Protein AF-V4JIR0-F1 (afdb_monomer_lite)

pLDDT: mean 71.08, std 17.05, range [42.59, 95.06]

Foldseek 3Di:
DVVLVVLLVVCVVCVPVLVVLLVVLVVLVVVVVVCCVVCVVVLVVVCVPPVVPSVVVVVVVVVVSVVSSVVSNLSSCSNPDDDDDDRPDDDPPPPPVDPDDDPVVVVVVVVVVVVVVVD

Secondary structure (DSSP, 8-state):
-HHHHHHHHHHHH-HHHHHHHHHHHHHHHHHHHHHHHHTHHHHHHHHTS-HHHHHHHHHHHHHHHHHHHHHHHHHHHGGG--SSPPTT-----TTTTS-SS-HHHHHHHHHHHHHHTT-

Sequence (119 aa):
MNVCQEIKTFSKNYEVIADLFSLLAVVLLFVSVWATLEFYQPTMHWLSGNYVLRVPLLMVGLGLNAFSILALLAVGSARYTDDDEPCFGTFPGRRTRHGAKGVFVSWVDHMENVGKKHR

Radius of gyration: 20.68 Å; chains: 1; bounding box: 56×38×46 Å

Structure (mmCIF, N/CA/C/O backbone):
data_AF-V4JIR0-F1
#
_entry.id   AF-V4JIR0-F1
#
loop_
_atom_site.group_PDB
_atom_site.id
_atom_site.type_symbol
_atom_site.label_atom_id
_atom_site.label_alt_id
_atom_site.label_comp_id
_atom_site.label_asym_id
_atom_site.label_entity_id
_atom_site.label_seq_id
_atom_site.pdbx_PDB_ins_code
_atom_site.Cartn_x
_atom_site.Cartn_y
_atom_site.Cartn_z
_atom_site.occupancy
_atom_site.B_iso_or_equiv
_atom_site.auth_seq_id
_atom_site.auth_comp_id
_atom_site.auth_asym_id
_atom_site.auth_atom_id
_atom_site.pdbx_PDB_model_num
ATOM 1 N N . MET A 1 1 ? -6.198 -4.609 -24.884 1.00 45.00 1 MET A N 1
ATOM 2 C CA . MET A 1 1 ? -4.898 -4.665 -25.590 1.00 45.00 1 MET A CA 1
ATOM 3 C C . MET A 1 1 ? -4.231 -3.292 -25.708 1.00 45.00 1 MET A C 1
ATOM 5 O O . MET A 1 1 ? -3.068 -3.222 -25.351 1.00 45.00 1 MET A O 1
ATOM 9 N N . ASN A 1 2 ? -4.927 -2.201 -26.069 1.00 54.94 2 ASN A N 1
ATOM 10 C CA . ASN A 1 2 ? -4.283 -0.876 -26.231 1.00 54.94 2 ASN A CA 1
ATOM 11 C C . ASN A 1 2 ? -3.679 -0.271 -24.952 1.00 54.94 2 ASN A C 1
ATOM 13 O O . ASN A 1 2 ? -2.578 0.261 -24.996 1.00 54.94 2 ASN A O 1
ATOM 17 N N . VAL A 1 3 ? -4.343 -0.416 -23.802 1.00 57.91 3 VAL A N 1
ATOM 18 C CA . VAL A 1 3 ? -3.898 0.236 -22.555 1.00 57.91 3 VAL A CA 1
ATOM 19 C C . VAL A 1 3 ? -2.517 -0.251 -22.105 1.00 57.91 3 VAL A C 1
ATOM 21 O O . VAL A 1 3 ? -1.693 0.543 -21.668 1.00 57.91 3 VAL A O 1
ATOM 24 N N . CYS A 1 4 ? -2.221 -1.548 -22.242 1.00 53.84 4 CYS A N 1
ATOM 25 C CA . CYS A 1 4 ? -0.925 -2.056 -21.795 1.00 53.84 4 CYS A CA 1
ATOM 26 C C . CYS A 1 4 ? 0.221 -1.659 -22.736 1.00 53.84 4 CYS A C 1
ATOM 28 O O . CYS A 1 4 ? 1.334 -1.400 -22.285 1.00 53.84 4 CYS A O 1
ATOM 30 N N . GLN A 1 5 ? -0.056 -1.569 -24.038 1.00 58.28 5 GLN A N 1
ATOM 31 C CA . GLN A 1 5 ? 0.934 -1.122 -25.009 1.00 58.28 5 GLN A CA 1
ATOM 32 C C . GLN A 1 5 ? 1.259 0.364 -24.801 1.00 58.28 5 GLN A C 1
ATOM 34 O O . GLN A 1 5 ? 2.431 0.722 -24.786 1.00 58.28 5 GLN A O 1
ATOM 39 N N . GLU A 1 6 ? 0.252 1.195 -24.512 1.00 60.03 6 GLU A N 1
ATOM 40 C CA . GLU A 1 6 ? 0.441 2.609 -24.158 1.00 60.03 6 GLU A CA 1
ATOM 41 C C . GLU A 1 6 ? 1.236 2.790 -22.856 1.00 60.03 6 GLU A C 1
ATOM 43 O O . GLU A 1 6 ? 2.170 3.591 -22.816 1.00 60.03 6 GLU A O 1
ATOM 48 N N . ILE A 1 7 ? 0.946 1.997 -21.816 1.00 60.44 7 ILE A N 1
ATOM 49 C CA . ILE A 1 7 ? 1.710 2.015 -20.556 1.00 60.44 7 ILE A CA 1
ATOM 50 C C . ILE A 1 7 ? 3.165 1.582 -20.789 1.00 60.44 7 ILE A C 1
ATOM 52 O O . ILE A 1 7 ? 4.077 2.195 -20.236 1.00 60.44 7 ILE A O 1
ATOM 56 N N . LYS A 1 8 ? 3.405 0.578 -21.645 1.00 55.28 8 LYS A N 1
ATOM 57 C CA . LYS A 1 8 ? 4.753 0.095 -21.993 1.00 55.28 8 LYS A CA 1
ATOM 58 C C . LYS A 1 8 ? 5.548 1.132 -22.793 1.00 55.28 8 LYS A C 1
ATOM 60 O O . LYS A 1 8 ? 6.735 1.329 -22.539 1.00 55.28 8 LYS A O 1
ATOM 65 N N . THR A 1 9 ? 4.918 1.820 -23.747 1.00 57.28 9 THR A N 1
ATOM 66 C CA . THR A 1 9 ? 5.570 2.894 -24.512 1.00 57.28 9 THR A CA 1
ATOM 67 C C . THR A 1 9 ? 5.874 4.100 -23.622 1.00 57.28 9 THR A C 1
ATOM 69 O O . THR A 1 9 ? 6.950 4.683 -23.738 1.00 57.28 9 THR A O 1
ATOM 72 N N . PHE A 1 10 ? 4.985 4.425 -22.678 1.00 58.84 10 PHE A N 1
ATOM 73 C CA . PHE A 1 10 ? 5.207 5.492 -21.702 1.00 58.84 10 PHE A CA 1
ATOM 74 C C . PHE A 1 10 ? 6.326 5.145 -20.705 1.00 58.84 10 PHE A C 1
ATOM 76 O O . PHE A 1 10 ? 7.209 5.966 -20.466 1.00 58.84 10 PHE A O 1
ATOM 83 N N . SER A 1 11 ? 6.360 3.915 -20.176 1.00 55.03 11 SER A N 1
ATOM 84 C CA . SER A 1 11 ? 7.393 3.491 -19.219 1.00 55.03 11 SER A CA 1
ATOM 85 C C . SER A 1 11 ? 8.784 3.399 -19.848 1.00 55.03 11 SER A C 1
ATOM 87 O O . SER A 1 11 ? 9.776 3.662 -19.177 1.00 55.03 11 SER A O 1
ATOM 89 N N . LYS A 1 12 ? 8.868 3.040 -21.137 1.00 55.28 12 LYS A N 1
ATOM 90 C CA . LYS A 1 12 ? 10.138 2.935 -21.871 1.00 55.28 12 LYS A CA 1
ATOM 91 C C . LYS A 1 12 ? 10.737 4.304 -22.217 1.00 55.28 12 LYS A C 1
ATOM 93 O O . LYS A 1 12 ? 11.952 4.420 -22.300 1.00 55.28 12 LYS A O 1
ATOM 98 N N . ASN A 1 13 ? 9.902 5.331 -22.393 1.00 59.16 13 ASN A N 1
ATOM 99 C CA . ASN A 1 13 ? 10.359 6.697 -22.678 1.00 59.16 13 ASN A CA 1
ATOM 100 C C . ASN A 1 13 ? 10.756 7.479 -21.410 1.00 59.16 13 ASN A C 1
ATOM 102 O O . ASN A 1 13 ? 11.467 8.476 -21.505 1.00 59.16 13 ASN A O 1
ATOM 106 N N . TYR A 1 14 ? 10.308 7.033 -20.230 1.00 63.09 14 TYR A N 1
ATOM 107 C CA . TYR A 1 14 ? 10.553 7.699 -18.951 1.00 63.09 14 TYR A CA 1
ATOM 108 C C . TYR A 1 14 ? 11.027 6.709 -17.878 1.00 63.09 14 TYR A C 1
ATOM 110 O O . TYR A 1 14 ? 10.314 6.421 -16.914 1.00 63.09 14 TYR A O 1
ATOM 118 N N . GLU A 1 15 ? 12.261 6.219 -18.015 1.00 60.91 15 GLU A N 1
ATOM 119 C CA . GLU A 1 15 ? 12.890 5.293 -17.054 1.00 60.91 15 GLU A CA 1
ATOM 120 C C . GLU A 1 15 ? 12.852 5.813 -15.606 1.00 60.91 15 GLU A C 1
ATOM 122 O O . GLU A 1 15 ? 12.587 5.056 -14.673 1.00 60.91 15 GLU A O 1
ATOM 127 N N . VAL A 1 16 ? 13.024 7.127 -15.424 1.00 62.38 16 VAL A N 1
ATOM 128 C CA . VAL A 1 16 ? 12.995 7.796 -14.111 1.00 62.38 16 VAL A CA 1
ATOM 129 C C . VAL A 1 16 ? 11.619 7.696 -13.444 1.00 62.38 16 VAL A C 1
ATOM 131 O O . VAL A 1 16 ? 11.527 7.555 -12.227 1.00 62.38 16 VAL A O 1
ATOM 134 N N . ILE A 1 17 ? 10.536 7.742 -14.223 1.00 65.38 17 ILE A N 1
ATOM 135 C CA . ILE A 1 17 ? 9.166 7.715 -13.692 1.00 65.38 17 ILE A CA 1
ATOM 136 C C . ILE A 1 17 ? 8.810 6.304 -13.210 1.00 65.38 17 ILE A C 1
ATOM 138 O O . ILE A 1 17 ? 8.202 6.152 -12.151 1.00 65.38 17 ILE A O 1
ATOM 142 N N . ALA A 1 18 ? 9.221 5.267 -13.945 1.00 62.84 18 ALA A N 1
ATOM 143 C CA . ALA A 1 18 ? 8.985 3.878 -13.552 1.00 62.84 18 ALA A CA 1
ATOM 144 C C . ALA A 1 18 ? 9.731 3.503 -12.258 1.00 62.84 18 ALA A C 1
ATOM 146 O O . ALA A 1 18 ? 9.175 2.814 -11.399 1.00 62.84 18 ALA A O 1
ATOM 147 N N . ASP A 1 19 ? 10.963 3.993 -12.088 1.00 67.25 19 ASP A N 1
ATOM 148 C CA . ASP A 1 19 ? 11.739 3.776 -10.863 1.00 67.25 19 ASP A CA 1
ATOM 149 C C . ASP A 1 19 ? 11.152 4.557 -9.674 1.00 67.25 19 ASP A C 1
ATOM 151 O O . ASP A 1 19 ? 11.027 4.020 -8.572 1.00 67.25 19 ASP A O 1
ATOM 155 N N . LEU A 1 20 ? 10.660 5.781 -9.915 1.00 74.19 20 LEU A N 1
ATOM 156 C CA . LEU A 1 20 ? 9.945 6.576 -8.913 1.00 74.19 20 LEU A CA 1
ATOM 157 C C . LEU A 1 20 ? 8.675 5.866 -8.431 1.00 74.19 20 LEU A C 1
ATOM 159 O O . LEU A 1 20 ? 8.428 5.835 -7.230 1.00 74.19 20 LEU A O 1
ATOM 163 N N . PHE A 1 21 ? 7.902 5.236 -9.320 1.00 75.06 21 PHE A N 1
ATOM 164 C CA . PHE A 1 21 ? 6.719 4.461 -8.928 1.00 75.06 21 PHE A CA 1
ATOM 165 C C . PHE A 1 21 ? 7.059 3.236 -8.073 1.00 75.06 21 PHE A C 1
ATOM 167 O O . PHE A 1 21 ? 6.365 2.961 -7.093 1.00 75.06 21 PHE A O 1
ATOM 174 N N . SER A 1 22 ? 8.149 2.534 -8.391 1.00 74.88 22 SER A N 1
ATOM 175 C CA . SER A 1 22 ? 8.635 1.425 -7.563 1.00 74.88 22 SER A CA 1
ATOM 176 C C . SER A 1 22 ? 9.095 1.911 -6.183 1.00 74.88 22 SER A C 1
ATOM 178 O O . SER A 1 22 ? 8.783 1.284 -5.171 1.00 74.88 22 SER A O 1
ATOM 180 N N . LEU A 1 23 ? 9.805 3.040 -6.118 1.00 81.25 23 LEU A N 1
ATOM 181 C CA . LEU A 1 23 ? 10.250 3.646 -4.861 1.00 81.25 23 LEU A CA 1
ATOM 182 C C . LEU A 1 23 ? 9.048 4.130 -4.035 1.00 81.25 23 LEU A C 1
ATOM 184 O O . LEU A 1 23 ? 8.977 3.874 -2.834 1.00 81.25 23 LEU A O 1
ATOM 188 N N . LEU A 1 24 ? 8.054 4.738 -4.686 1.00 82.62 24 LEU A N 1
ATOM 189 C CA . LEU A 1 24 ? 6.810 5.182 -4.063 1.00 82.62 24 LEU A CA 1
ATOM 190 C C . LEU A 1 24 ? 6.029 4.000 -3.481 1.00 82.62 24 LEU A C 1
ATOM 192 O O . LEU A 1 24 ? 5.535 4.115 -2.366 1.00 82.62 24 LEU A O 1
ATOM 196 N N . ALA A 1 25 ? 5.984 2.847 -4.158 1.00 84.75 25 ALA A N 1
ATOM 197 C CA . ALA A 1 25 ? 5.376 1.631 -3.613 1.00 84.75 25 ALA A CA 1
ATOM 198 C C . ALA A 1 25 ? 6.043 1.186 -2.300 1.00 84.75 25 ALA A C 1
ATOM 200 O O . ALA A 1 25 ? 5.357 0.856 -1.332 1.00 84.75 25 ALA A O 1
ATOM 201 N N . VAL A 1 26 ? 7.379 1.208 -2.251 1.00 86.25 26 VAL A N 1
ATOM 202 C CA . VAL A 1 26 ? 8.151 0.848 -1.051 1.00 86.25 26 VAL A CA 1
ATOM 203 C C . VAL A 1 26 ? 7.908 1.853 0.071 1.00 86.25 26 VAL A C 1
ATOM 205 O O . VAL A 1 26 ? 7.629 1.451 1.199 1.00 86.25 26 VAL A O 1
ATOM 208 N N . VAL A 1 27 ? 7.954 3.151 -0.230 1.00 90.25 27 VAL A N 1
ATOM 209 C CA . VAL A 1 27 ? 7.658 4.207 0.748 1.00 90.25 27 VAL A CA 1
ATOM 210 C C . VAL A 1 27 ? 6.238 4.057 1.283 1.00 90.25 27 VAL A C 1
ATOM 212 O O . VAL A 1 27 ? 6.047 4.101 2.493 1.00 90.25 27 VAL A O 1
ATOM 215 N N . LEU A 1 28 ? 5.252 3.814 0.419 1.00 89.25 28 LEU A N 1
ATOM 216 C CA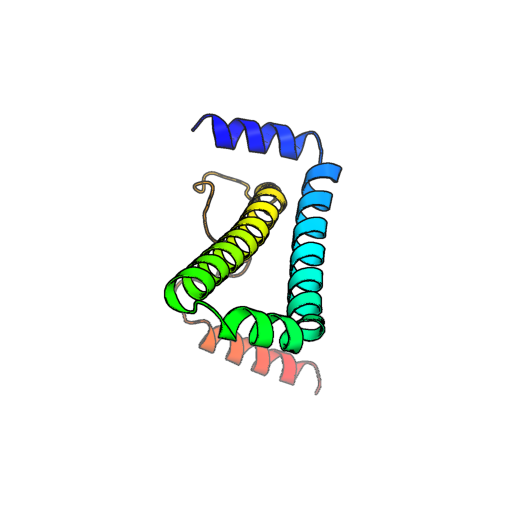 . LEU A 1 28 ? 3.854 3.643 0.812 1.00 89.25 28 LEU A CA 1
ATOM 217 C C . LEU A 1 28 ? 3.662 2.412 1.707 1.00 89.25 28 LEU A C 1
ATOM 219 O O . LEU A 1 28 ? 2.948 2.486 2.706 1.00 89.25 28 LEU A O 1
ATOM 223 N N . LEU A 1 29 ? 4.363 1.310 1.419 1.00 87.56 29 LEU A N 1
ATOM 224 C CA . LEU A 1 29 ? 4.395 0.135 2.288 1.00 87.56 29 LEU A CA 1
ATOM 225 C C . LEU A 1 29 ? 4.961 0.499 3.666 1.00 87.56 29 LEU A C 1
ATOM 227 O O . LEU A 1 29 ? 4.290 0.271 4.673 1.00 87.56 29 LEU A O 1
ATOM 231 N N . PHE A 1 30 ? 6.144 1.111 3.727 1.00 90.50 30 PHE A N 1
ATOM 232 C CA . PHE A 1 30 ? 6.778 1.485 4.995 1.00 90.50 30 PHE A CA 1
ATOM 233 C C . PHE A 1 30 ? 5.943 2.479 5.803 1.00 90.50 30 PHE A C 1
ATOM 235 O O . PHE A 1 30 ? 5.767 2.289 7.004 1.00 90.50 30 PHE A O 1
ATOM 242 N N . VAL A 1 31 ? 5.381 3.496 5.148 1.00 92.19 31 VAL A N 1
ATOM 243 C CA . VAL A 1 31 ? 4.481 4.469 5.775 1.00 92.19 31 VAL A CA 1
ATOM 244 C C . VAL A 1 31 ? 3.233 3.775 6.305 1.00 92.19 31 VAL A C 1
ATOM 246 O O . VAL A 1 31 ? 2.818 4.069 7.420 1.00 92.19 31 VAL A O 1
ATOM 249 N N . SER A 1 32 ? 2.654 2.826 5.562 1.00 89.56 32 SER A N 1
ATOM 250 C CA . SER A 1 32 ? 1.470 2.100 6.026 1.00 89.56 32 SER A CA 1
ATOM 251 C C . SER A 1 32 ? 1.760 1.246 7.263 1.00 89.56 32 SER A C 1
ATOM 253 O O . SER A 1 32 ? 1.000 1.303 8.226 1.00 89.56 32 SER A O 1
ATOM 255 N N . VAL A 1 33 ? 2.894 0.535 7.300 1.00 90.62 33 VAL A N 1
ATOM 256 C CA . VAL A 1 33 ? 3.319 -0.236 8.479 1.00 90.62 33 VAL A CA 1
ATOM 257 C C . VAL A 1 33 ? 3.568 0.696 9.661 1.00 90.62 33 VAL A C 1
ATOM 259 O O . VAL A 1 33 ? 3.025 0.481 10.743 1.00 90.62 33 VAL A O 1
ATOM 262 N N . TRP A 1 34 ? 4.330 1.768 9.451 1.00 94.31 34 TRP A N 1
ATOM 263 C CA . TRP A 1 34 ? 4.614 2.748 10.493 1.00 94.31 34 TRP A CA 1
ATOM 264 C C . TRP A 1 34 ? 3.330 3.374 11.054 1.00 94.31 34 TRP A C 1
ATOM 266 O O . TRP A 1 34 ? 3.127 3.372 12.266 1.00 94.31 34 TRP A O 1
ATOM 276 N N . ALA A 1 35 ? 2.412 3.808 10.188 1.00 90.06 35 ALA A N 1
ATOM 277 C CA . ALA A 1 35 ? 1.137 4.386 10.595 1.00 90.06 35 ALA A CA 1
ATOM 278 C C . ALA A 1 35 ? 0.267 3.385 11.372 1.00 90.06 35 ALA A C 1
ATOM 280 O O . ALA A 1 35 ? -0.370 3.766 12.350 1.00 90.06 35 ALA A O 1
ATOM 281 N N . THR A 1 36 ? 0.249 2.102 10.992 1.00 88.50 36 THR A N 1
ATOM 282 C CA . THR A 1 36 ? -0.506 1.093 11.757 1.00 88.50 36 THR A CA 1
ATOM 283 C C . THR A 1 36 ? 0.036 0.893 13.169 1.00 88.50 36 THR A C 1
ATOM 285 O O . THR A 1 36 ? -0.753 0.661 14.083 1.00 88.50 36 THR A O 1
ATOM 288 N N . LEU A 1 37 ? 1.353 1.012 13.361 1.00 91.25 37 LEU A N 1
ATOM 289 C CA . LEU A 1 37 ? 1.983 0.899 14.675 1.00 91.25 37 LEU A CA 1
ATOM 290 C C . LEU A 1 37 ? 1.731 2.151 15.520 1.00 91.25 37 LEU A C 1
ATOM 292 O O . LEU A 1 37 ? 1.289 2.038 16.661 1.00 91.25 37 LEU A O 1
ATOM 296 N N . GLU A 1 38 ? 1.953 3.330 14.940 1.00 95.06 38 GLU A N 1
ATOM 297 C CA . GLU A 1 38 ? 1.803 4.620 15.620 1.00 95.06 38 GLU A CA 1
ATOM 298 C C . GLU A 1 38 ? 0.343 4.883 16.024 1.00 95.06 38 GLU A C 1
ATOM 300 O O . GLU A 1 38 ? 0.046 5.279 17.151 1.00 95.06 38 GLU A O 1
ATOM 305 N N . PHE A 1 39 ? -0.606 4.603 15.126 1.00 91.88 39 PHE A N 1
ATOM 306 C CA . PHE A 1 39 ? -2.019 4.932 15.318 1.00 91.88 39 PHE A CA 1
ATOM 307 C C . PHE A 1 39 ? -2.876 3.749 15.785 1.00 91.88 39 PHE A C 1
ATOM 309 O O . PHE A 1 39 ? -4.106 3.828 15.731 1.00 91.88 39 PHE A O 1
ATOM 316 N N . TYR A 1 40 ? -2.286 2.662 16.291 1.00 89.06 40 TYR A N 1
ATOM 317 C CA . TYR A 1 40 ? -3.052 1.494 16.744 1.00 89.06 40 TYR A CA 1
ATOM 318 C C . TYR A 1 40 ? -4.095 1.845 17.824 1.00 89.06 40 TYR A C 1
ATOM 320 O O . TYR A 1 40 ? -5.274 1.509 17.697 1.00 89.06 40 TYR A O 1
ATOM 328 N N . GLN A 1 41 ? -3.681 2.575 18.865 1.00 90.19 41 GLN A N 1
ATOM 329 C CA . GLN A 1 41 ? -4.547 2.980 19.981 1.00 90.19 41 GLN A CA 1
ATOM 330 C C . GLN A 1 41 ? -5.740 3.853 19.542 1.00 90.19 41 GLN A C 1
ATOM 332 O O . GLN A 1 41 ? -6.884 3.473 19.816 1.00 90.19 41 GLN A O 1
ATOM 337 N N . PRO A 1 42 ? -5.540 4.979 18.825 1.00 90.69 42 PRO A N 1
ATOM 338 C CA . PRO A 1 42 ? -6.658 5.796 18.360 1.00 90.69 42 PRO A CA 1
ATOM 339 C C . PRO A 1 42 ? -7.533 5.061 17.340 1.00 90.69 42 PRO A C 1
ATOM 341 O O . PRO A 1 42 ? -8.744 5.273 17.329 1.00 90.69 42 PRO A O 1
ATOM 344 N N . THR A 1 43 ? -6.967 4.158 16.532 1.00 86.88 43 THR A N 1
ATOM 345 C CA . THR A 1 43 ? -7.751 3.346 15.589 1.00 86.88 43 THR A CA 1
ATOM 346 C C . THR A 1 43 ? -8.675 2.385 16.329 1.00 86.88 43 THR A C 1
ATOM 348 O O . THR A 1 43 ? -9.849 2.293 15.982 1.00 86.88 43 THR A O 1
ATOM 351 N N . MET A 1 44 ? -8.197 1.718 17.383 1.00 87.69 44 MET A N 1
ATOM 352 C CA . MET A 1 44 ? -9.033 0.835 18.204 1.00 87.69 44 MET A CA 1
ATOM 353 C C . MET A 1 44 ? -10.117 1.602 18.964 1.00 87.69 44 MET A C 1
ATOM 355 O O . MET A 1 44 ? -11.266 1.161 19.015 1.00 87.69 44 MET A O 1
ATOM 359 N N . HIS A 1 45 ? -9.788 2.786 19.483 1.00 90.56 45 HIS A N 1
ATOM 360 C CA . HIS A 1 45 ? -10.780 3.676 20.080 1.00 90.56 45 HIS A CA 1
ATOM 361 C C . HIS A 1 45 ? -11.812 4.166 19.048 1.00 90.56 45 HIS A C 1
ATOM 363 O O . HIS A 1 45 ? -12.997 4.269 19.343 1.00 90.56 45 HIS A O 1
ATOM 369 N N . TRP A 1 46 ? -11.404 4.445 17.810 1.00 89.00 46 TRP A N 1
ATOM 370 C CA . TRP A 1 46 ? -12.342 4.770 16.739 1.00 89.00 46 TRP A CA 1
ATOM 371 C C . TRP A 1 46 ? -13.178 3.552 16.326 1.00 89.00 46 TRP A C 1
ATOM 373 O O . TRP A 1 46 ? -14.364 3.694 16.035 1.00 89.00 46 TRP A O 1
ATOM 383 N N . LEU A 1 47 ? -12.628 2.341 16.343 1.00 87.81 47 LEU A N 1
ATOM 384 C CA . LEU A 1 47 ? -13.372 1.133 15.991 1.00 87.81 47 LEU A CA 1
ATOM 385 C C . LEU A 1 47 ? -14.495 0.832 16.996 1.00 87.81 47 LEU A C 1
ATOM 387 O O . LEU A 1 47 ? -15.527 0.304 16.590 1.00 87.81 47 LEU A O 1
ATOM 391 N N . SER A 1 48 ? -14.327 1.231 18.264 1.00 88.31 48 SER A N 1
ATOM 392 C CA . SER A 1 48 ? -15.262 0.940 19.363 1.00 88.31 48 SER A CA 1
ATOM 393 C C . SER A 1 48 ? -16.652 1.565 19.251 1.00 88.31 48 SER A C 1
ATOM 395 O O . SER A 1 48 ? -17.557 1.183 19.989 1.00 88.31 48 SER A O 1
ATOM 397 N N . GLY A 1 49 ? -16.840 2.506 18.324 1.00 88.69 49 GLY A N 1
ATOM 398 C CA . GLY A 1 49 ? -18.154 3.061 18.017 1.00 88.69 49 GLY A CA 1
ATOM 399 C C . GLY A 1 49 ? -19.015 2.098 17.192 1.00 88.69 49 GLY A C 1
ATOM 400 O O . GLY A 1 49 ? -19.319 0.975 17.581 1.00 88.69 49 GLY A O 1
ATOM 401 N N . ASN A 1 50 ? -19.438 2.544 16.009 1.00 89.81 50 ASN A N 1
ATOM 402 C CA . ASN A 1 50 ? -20.297 1.746 15.132 1.00 89.81 50 ASN A CA 1
ATOM 403 C C . ASN A 1 50 ? -19.494 0.681 14.371 1.00 89.81 50 ASN A C 1
ATOM 405 O O . ASN A 1 50 ? -19.149 0.883 13.205 1.00 89.81 50 ASN A O 1
ATOM 409 N N . TYR A 1 51 ? -19.237 -0.461 15.011 1.00 89.12 51 TYR A N 1
ATOM 410 C CA . TYR A 1 51 ? -18.490 -1.581 14.425 1.00 89.12 51 TYR A CA 1
ATOM 411 C C . TYR A 1 51 ? -19.027 -2.024 13.057 1.00 89.12 51 TYR A C 1
ATOM 413 O O . TYR A 1 51 ? -18.244 -2.238 12.135 1.00 89.12 51 TYR A O 1
ATOM 421 N N . VAL A 1 52 ? -20.355 -2.087 12.896 1.00 91.00 52 VAL A N 1
ATOM 422 C CA . VAL A 1 52 ? -21.013 -2.548 11.657 1.00 91.00 52 VAL A CA 1
ATOM 423 C C . VAL A 1 52 ? -20.623 -1.704 10.442 1.00 91.00 52 VAL A C 1
ATOM 425 O O . VAL A 1 52 ? -20.490 -2.241 9.351 1.00 91.00 52 VAL A O 1
ATOM 428 N N . LEU A 1 53 ? -20.406 -0.397 10.619 1.00 92.31 53 LEU A N 1
ATOM 429 C CA . LEU A 1 53 ? -20.025 0.503 9.526 1.00 92.31 53 LEU A CA 1
ATOM 430 C C . LEU A 1 53 ? -18.505 0.697 9.440 1.00 92.31 53 LEU A C 1
ATOM 432 O O . LEU A 1 53 ? -17.940 0.773 8.350 1.00 92.31 53 LEU A O 1
ATOM 436 N N . ARG A 1 54 ? -17.831 0.780 10.592 1.00 90.56 54 ARG A N 1
ATOM 437 C CA . ARG A 1 54 ? -16.407 1.135 10.675 1.00 90.56 54 ARG A CA 1
ATOM 438 C C . ARG A 1 54 ? -15.484 -0.017 10.281 1.00 90.56 54 ARG A C 1
ATOM 440 O O . ARG A 1 54 ? -14.450 0.238 9.671 1.00 90.56 54 ARG A O 1
ATOM 447 N N . VAL A 1 55 ? -15.866 -1.267 10.554 1.00 89.31 55 VAL A N 1
ATOM 448 C CA . VAL A 1 55 ? -15.075 -2.446 10.158 1.00 89.31 55 VAL A CA 1
ATOM 449 C C . VAL A 1 55 ? -15.042 -2.625 8.633 1.00 89.31 55 VAL A C 1
ATOM 451 O O . VAL A 1 55 ? -13.939 -2.719 8.093 1.00 89.31 55 VAL A O 1
ATOM 454 N N . PRO A 1 56 ? -16.174 -2.599 7.896 1.00 92.56 56 PRO A N 1
ATOM 455 C CA . PRO A 1 56 ? -16.137 -2.641 6.434 1.00 92.56 56 PRO A CA 1
ATOM 456 C C . PRO A 1 56 ? -15.346 -1.483 5.830 1.00 92.56 56 PRO A C 1
ATOM 458 O O . PRO A 1 56 ? -14.575 -1.693 4.899 1.00 92.56 56 PRO A O 1
ATOM 461 N N . LEU A 1 57 ? -15.489 -0.274 6.382 1.00 91.88 57 LEU A N 1
ATOM 462 C CA . LEU A 1 57 ? -14.746 0.896 5.914 1.00 91.88 57 LEU A CA 1
ATOM 463 C C . LEU A 1 57 ? -13.230 0.701 6.067 1.00 91.88 57 LEU A C 1
ATOM 465 O O . LEU A 1 57 ? -12.472 1.008 5.148 1.00 91.88 57 LEU A O 1
ATOM 469 N N . LEU A 1 58 ? -12.793 0.135 7.195 1.00 89.69 58 LEU A N 1
ATOM 470 C CA . LEU A 1 58 ? -11.392 -0.202 7.434 1.00 89.69 58 LEU A CA 1
ATOM 471 C C . LEU A 1 58 ? -10.897 -1.297 6.476 1.00 89.69 58 LEU A C 1
ATOM 473 O O . LEU A 1 58 ? -9.806 -1.172 5.924 1.00 89.69 58 LEU A O 1
ATOM 477 N N . MET A 1 59 ? -11.709 -2.324 6.211 1.00 91.94 59 MET A N 1
ATOM 478 C CA . MET A 1 59 ? -11.374 -3.382 5.248 1.00 91.94 59 MET A CA 1
ATOM 479 C C . MET A 1 59 ? -11.227 -2.845 3.821 1.00 91.94 59 MET A C 1
ATOM 481 O O . MET A 1 59 ? -10.282 -3.211 3.125 1.00 91.94 59 MET A O 1
ATOM 485 N N . VAL A 1 60 ? -12.118 -1.946 3.393 1.00 94.06 60 VAL A N 1
ATOM 486 C CA . VAL A 1 60 ? -12.014 -1.277 2.087 1.00 94.06 60 VAL A CA 1
ATOM 487 C C . VAL A 1 60 ? -10.753 -0.415 2.025 1.00 94.06 60 VAL A C 1
ATOM 489 O O . VAL A 1 60 ? -10.023 -0.485 1.039 1.00 94.06 60 VAL A O 1
ATOM 492 N N . GLY A 1 61 ? -10.449 0.345 3.083 1.00 90.56 61 GLY A N 1
ATOM 493 C CA . GLY A 1 61 ? -9.226 1.148 3.166 1.00 90.56 61 GLY A CA 1
ATOM 494 C C . GLY A 1 61 ? -7.951 0.306 3.062 1.00 90.56 61 GLY A C 1
ATOM 495 O O . GLY A 1 61 ? -7.060 0.628 2.276 1.00 90.56 61 GLY A O 1
ATOM 496 N N . LEU A 1 62 ? -7.884 -0.815 3.787 1.00 89.88 62 LEU A N 1
ATOM 497 C CA . LEU A 1 62 ? -6.770 -1.766 3.699 1.00 89.88 62 LEU A CA 1
ATOM 498 C C . LEU A 1 62 ? -6.654 -2.388 2.304 1.00 89.88 62 LEU A C 1
ATOM 500 O O . LEU A 1 62 ? -5.551 -2.487 1.768 1.00 89.88 62 LEU A O 1
ATOM 504 N N . GLY A 1 63 ? -7.784 -2.765 1.702 1.00 92.56 63 GLY A N 1
ATOM 505 C CA . GLY A 1 63 ? -7.831 -3.305 0.346 1.00 92.56 63 GLY A CA 1
ATOM 506 C C . GLY A 1 63 ? -7.311 -2.312 -0.691 1.00 92.56 63 GLY A C 1
ATOM 507 O O . GLY A 1 63 ? -6.474 -2.673 -1.513 1.00 92.56 63 GLY A O 1
ATOM 508 N N . LEU A 1 64 ? -7.738 -1.049 -0.617 1.00 92.31 64 LEU A N 1
ATOM 509 C CA . LEU A 1 64 ? -7.258 0.017 -1.500 1.00 92.31 64 LEU A CA 1
ATOM 510 C C . LEU A 1 64 ? -5.767 0.305 -1.304 1.00 92.31 64 LEU A C 1
ATOM 512 O O . LEU A 1 64 ? -5.058 0.525 -2.286 1.00 92.31 64 LEU A O 1
ATOM 516 N N . ASN A 1 65 ? -5.276 0.267 -0.064 1.00 90.88 65 ASN A N 1
ATOM 517 C CA . ASN A 1 65 ? -3.854 0.434 0.224 1.00 90.88 65 ASN A CA 1
ATOM 518 C C . ASN A 1 65 ? -3.028 -0.698 -0.408 1.00 90.88 65 ASN A C 1
ATOM 520 O O . ASN A 1 65 ? -2.097 -0.440 -1.168 1.00 90.88 65 ASN A O 1
ATOM 524 N N . ALA A 1 66 ? -3.421 -1.954 -0.176 1.00 86.88 66 ALA A N 1
ATOM 525 C CA . ALA A 1 66 ? -2.767 -3.116 -0.774 1.00 86.88 66 ALA A CA 1
ATOM 526 C C . ALA A 1 66 ? -2.831 -3.084 -2.310 1.00 86.88 66 ALA A C 1
ATOM 528 O O . ALA A 1 66 ? -1.820 -3.309 -2.976 1.00 86.88 66 ALA A O 1
ATOM 529 N N . PHE A 1 67 ? -3.992 -2.743 -2.876 1.00 89.44 67 PHE A N 1
ATOM 530 C CA . PHE A 1 67 ? -4.169 -2.579 -4.317 1.00 89.44 67 PHE A CA 1
ATOM 531 C C . PHE A 1 67 ? -3.240 -1.501 -4.884 1.00 89.44 67 PHE A C 1
ATOM 533 O O . PHE A 1 67 ? -2.607 -1.729 -5.909 1.00 89.44 67 PHE A O 1
ATOM 540 N N . SER A 1 68 ? -3.100 -0.362 -4.202 1.00 84.75 68 SER A N 1
ATOM 541 C CA . SER A 1 68 ? -2.214 0.726 -4.628 1.00 84.75 68 SER A CA 1
ATOM 542 C C . SER A 1 68 ? -0.751 0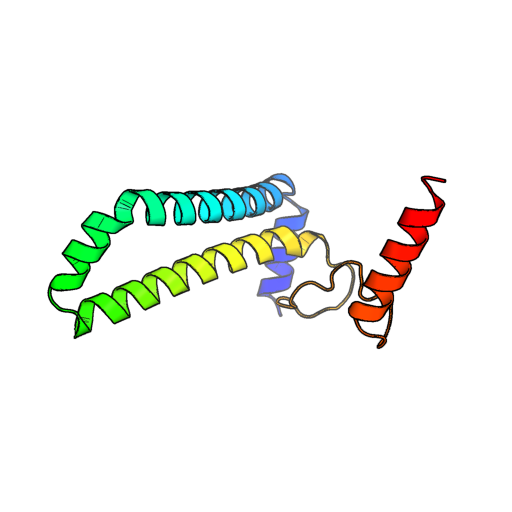.289 -4.628 1.00 84.75 68 SER A C 1
ATOM 544 O O . SER A 1 68 ? -0.057 0.512 -5.615 1.00 84.75 68 SER A O 1
ATOM 546 N N . ILE A 1 69 ? -0.292 -0.400 -3.575 1.00 85.94 69 ILE A N 1
ATOM 547 C CA . ILE A 1 69 ? 1.069 -0.957 -3.519 1.00 85.94 69 ILE A CA 1
ATOM 548 C C . ILE A 1 69 ? 1.300 -1.895 -4.707 1.00 85.94 69 ILE A C 1
ATOM 550 O O . ILE A 1 69 ? 2.287 -1.743 -5.422 1.00 85.94 69 ILE A O 1
ATOM 554 N N . LEU A 1 70 ? 0.380 -2.834 -4.949 1.00 81.00 70 LEU A N 1
ATOM 555 C CA . LEU A 1 70 ? 0.496 -3.796 -6.046 1.00 81.00 70 LEU A CA 1
ATOM 556 C C . LEU A 1 70 ? 0.450 -3.128 -7.422 1.00 81.00 70 LEU A C 1
ATOM 558 O O . LEU A 1 70 ? 1.230 -3.501 -8.293 1.00 81.00 70 LEU A O 1
ATOM 562 N N . ALA A 1 71 ? -0.415 -2.133 -7.622 1.00 79.06 71 ALA A N 1
ATOM 563 C CA . ALA A 1 71 ? -0.511 -1.391 -8.874 1.00 79.06 71 ALA A CA 1
ATOM 564 C C . ALA A 1 71 ? 0.780 -0.614 -9.165 1.00 79.06 71 ALA A C 1
ATOM 566 O O . ALA A 1 71 ? 1.307 -0.691 -10.273 1.00 79.06 71 ALA A O 1
ATOM 567 N N . LEU A 1 72 ? 1.333 0.076 -8.163 1.00 80.75 72 LEU A N 1
ATOM 568 C CA . LEU A 1 72 ? 2.598 0.805 -8.282 1.00 80.75 72 LEU A CA 1
ATOM 569 C C . LEU A 1 72 ? 3.769 -0.145 -8.574 1.00 80.75 72 LEU A C 1
ATOM 571 O O . LEU A 1 72 ? 4.603 0.139 -9.435 1.00 80.75 72 LEU A O 1
ATOM 575 N N . LEU A 1 73 ? 3.799 -1.307 -7.913 1.00 79.56 73 LEU A N 1
ATOM 576 C CA . LEU A 1 73 ? 4.807 -2.340 -8.147 1.00 79.56 73 LEU A CA 1
ATOM 577 C C . LEU A 1 73 ? 4.672 -2.963 -9.547 1.00 79.56 73 LEU A C 1
ATOM 579 O O . LEU A 1 73 ? 5.675 -3.205 -10.217 1.00 79.56 73 LEU A O 1
ATOM 583 N N . ALA A 1 74 ? 3.444 -3.207 -10.012 1.00 73.50 74 ALA A N 1
ATOM 584 C CA . ALA A 1 74 ? 3.159 -3.724 -11.350 1.00 73.50 74 ALA A CA 1
ATOM 585 C C . ALA A 1 74 ? 3.606 -2.736 -12.439 1.00 73.50 74 ALA A C 1
ATOM 587 O O . ALA A 1 74 ? 4.283 -3.128 -13.387 1.00 73.50 74 ALA A O 1
ATOM 588 N N . VAL A 1 75 ? 3.315 -1.443 -12.271 1.00 75.00 75 VAL A N 1
ATOM 589 C CA . VAL A 1 75 ? 3.778 -0.386 -13.185 1.00 75.00 75 VAL A CA 1
ATOM 590 C C . VAL A 1 75 ? 5.308 -0.283 -13.187 1.00 75.00 75 VAL A C 1
ATOM 592 O O . VAL A 1 75 ? 5.913 -0.226 -14.255 1.00 75.00 75 VAL A O 1
ATOM 595 N N . GLY A 1 76 ? 5.954 -0.329 -12.016 1.00 68.38 76 GLY A N 1
ATOM 596 C CA . GLY A 1 76 ? 7.419 -0.286 -11.907 1.00 68.38 76 GLY A CA 1
ATOM 597 C C . GLY A 1 76 ? 8.132 -1.535 -12.453 1.00 68.38 76 GLY A C 1
ATOM 598 O O . GLY A 1 76 ? 9.279 -1.454 -12.899 1.00 68.38 76 GLY A O 1
ATOM 599 N N . SER A 1 77 ? 7.465 -2.696 -12.443 1.00 64.56 77 SER A N 1
ATOM 600 C CA . SER A 1 77 ? 8.011 -3.983 -12.912 1.00 64.56 77 SER A CA 1
ATOM 601 C C . SER A 1 77 ? 7.722 -4.295 -14.381 1.00 64.56 77 SER A C 1
ATOM 603 O O . SER A 1 77 ? 8.470 -5.074 -14.975 1.00 64.56 77 SER A O 1
ATOM 605 N N . ALA A 1 78 ? 6.739 -3.632 -15.001 1.00 64.06 78 ALA A N 1
ATOM 606 C CA . ALA A 1 78 ? 6.412 -3.766 -16.425 1.00 64.06 78 ALA A CA 1
ATOM 607 C C . ALA A 1 78 ? 7.610 -3.504 -17.367 1.00 64.06 78 ALA A C 1
ATOM 609 O O . ALA A 1 78 ? 7.598 -3.925 -18.522 1.00 64.06 78 ALA A O 1
ATOM 610 N N . ARG A 1 79 ? 8.677 -2.863 -16.868 1.00 59.81 79 ARG A N 1
ATOM 611 C CA . ARG A 1 79 ? 9.942 -2.647 -17.587 1.00 59.81 79 ARG A CA 1
ATOM 612 C C . ARG A 1 79 ? 10.760 -3.913 -17.866 1.00 59.81 79 ARG A C 1
ATOM 614 O O . ARG A 1 79 ? 11.570 -3.893 -18.781 1.00 59.81 79 ARG A O 1
ATOM 621 N N . TYR A 1 80 ? 10.594 -4.981 -17.080 1.00 54.69 80 TYR A N 1
ATOM 622 C CA . TYR A 1 80 ? 11.450 -6.178 -17.146 1.00 54.69 80 TYR A CA 1
ATOM 623 C C . TYR A 1 80 ? 10.870 -7.330 -17.976 1.00 54.69 80 TYR A C 1
ATOM 625 O O . TYR A 1 80 ? 11.474 -8.398 -18.032 1.00 54.69 80 TYR A O 1
ATOM 633 N N . THR A 1 81 ? 9.693 -7.153 -18.581 1.00 52.53 81 THR A N 1
ATOM 634 C CA . THR A 1 81 ? 9.049 -8.210 -19.373 1.00 52.53 81 THR A CA 1
ATOM 635 C C . THR A 1 81 ? 9.378 -8.019 -20.854 1.00 52.53 81 THR A C 1
ATOM 637 O O . THR A 1 81 ? 8.695 -7.277 -21.574 1.00 52.53 81 THR A O 1
ATOM 640 N N . ASP A 1 82 ? 10.465 -8.663 -21.277 1.00 48.34 82 ASP A N 1
ATOM 641 C CA . ASP A 1 82 ? 10.708 -8.985 -22.683 1.00 48.34 82 ASP A CA 1
ATOM 642 C C . ASP A 1 82 ? 9.855 -10.207 -23.058 1.00 48.34 82 ASP A C 1
ATOM 644 O O . ASP A 1 82 ? 9.844 -11.206 -22.343 1.00 48.34 82 ASP A O 1
ATOM 648 N N . ASP A 1 83 ? 9.142 -10.056 -24.173 1.00 49.72 83 ASP A N 1
ATOM 649 C CA . ASP A 1 83 ? 8.322 -11.032 -24.897 1.00 49.72 83 ASP A CA 1
ATOM 650 C C . ASP A 1 83 ? 7.047 -11.596 -24.216 1.00 49.72 83 ASP A C 1
ATOM 652 O O . ASP A 1 83 ? 7.062 -12.352 -23.252 1.00 49.72 83 ASP A O 1
ATOM 656 N N . ASP A 1 84 ? 5.906 -11.207 -24.801 1.00 50.44 84 ASP A N 1
ATOM 657 C CA . ASP A 1 84 ? 4.651 -11.964 -24.954 1.00 50.44 84 ASP A CA 1
ATOM 658 C C . ASP A 1 84 ? 3.908 -12.572 -23.742 1.00 50.44 84 ASP A C 1
ATOM 660 O O . ASP A 1 84 ? 2.993 -13.374 -23.942 1.00 50.44 84 ASP A O 1
ATOM 664 N N . GLU A 1 85 ? 4.169 -12.162 -22.498 1.00 50.00 85 GLU A N 1
ATOM 665 C CA . GLU A 1 85 ? 3.298 -12.536 -21.366 1.00 50.00 85 GLU A CA 1
ATOM 666 C C . GLU A 1 85 ? 2.185 -11.505 -21.070 1.00 50.00 85 GLU A C 1
ATOM 668 O O . GLU A 1 85 ? 2.379 -10.293 -21.224 1.00 50.00 85 GLU A O 1
ATOM 673 N N . PRO A 1 86 ? 0.982 -11.957 -20.645 1.00 48.94 86 PRO A N 1
ATOM 674 C CA . PRO A 1 86 ? -0.133 -11.068 -20.356 1.00 48.94 86 PRO A CA 1
ATOM 675 C C . PRO A 1 86 ? 0.228 -10.113 -19.216 1.00 48.94 86 PRO A C 1
ATOM 677 O O . PRO A 1 86 ? 0.580 -10.522 -18.108 1.00 48.94 86 PRO A O 1
ATOM 680 N N . CYS A 1 87 ? 0.091 -8.815 -19.488 1.00 48.28 87 CYS A N 1
ATOM 681 C CA . CYS A 1 87 ? 0.133 -7.775 -18.470 1.00 48.28 87 CYS A CA 1
ATOM 682 C C . CYS A 1 87 ? -0.783 -8.164 -17.303 1.00 48.28 87 CYS A C 1
ATOM 68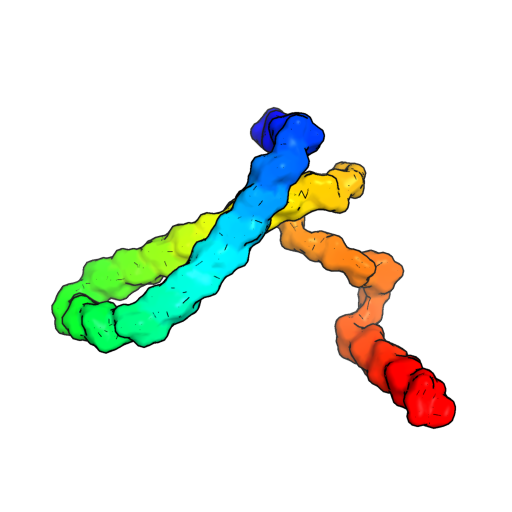4 O O . CYS A 1 87 ? -1.914 -8.579 -17.548 1.00 48.28 87 CYS A O 1
ATOM 686 N N . PHE A 1 88 ? -0.290 -8.021 -16.069 1.00 49.38 88 PHE A N 1
ATOM 687 C CA . PHE A 1 88 ? -0.862 -8.571 -14.824 1.00 49.38 88 PHE A CA 1
ATOM 688 C C . PHE A 1 88 ? -0.517 -10.036 -14.501 1.00 49.38 88 PHE A C 1
ATOM 690 O O . PHE A 1 88 ? -1.125 -10.624 -13.608 1.00 49.38 88 PHE A O 1
ATOM 697 N N . GLY A 1 89 ? 0.504 -10.615 -15.134 1.00 48.56 89 GLY A N 1
ATOM 698 C CA . GLY A 1 89 ? 1.173 -11.796 -14.593 1.00 48.56 89 GLY A CA 1
ATOM 699 C C . GLY A 1 89 ? 1.865 -11.476 -13.264 1.00 48.56 89 GLY A C 1
ATOM 700 O O . GLY A 1 89 ? 2.667 -10.546 -13.171 1.00 48.56 89 GLY A O 1
ATOM 701 N N . THR A 1 90 ? 1.575 -12.245 -12.213 1.00 44.72 90 THR A N 1
ATOM 702 C CA . THR A 1 90 ? 2.451 -12.309 -11.038 1.00 44.72 90 THR A CA 1
ATOM 703 C C . THR A 1 90 ? 3.830 -12.739 -11.513 1.00 44.72 90 THR A C 1
ATOM 705 O O . THR A 1 90 ? 3.941 -13.828 -12.067 1.00 44.72 90 THR A O 1
ATOM 708 N N . PHE A 1 91 ? 4.830 -11.879 -11.304 1.00 51.59 91 PHE A N 1
ATOM 709 C CA . PHE A 1 91 ? 6.258 -12.105 -11.531 1.00 51.59 91 PHE A CA 1
ATOM 710 C C . PHE A 1 91 ? 6.612 -13.548 -11.938 1.00 51.59 91 PHE A C 1
ATOM 712 O O . PHE A 1 91 ? 6.618 -14.428 -11.065 1.00 51.59 91 PHE A O 1
ATOM 719 N N . PRO A 1 92 ? 7.049 -13.815 -13.182 1.00 46.84 92 PRO A N 1
ATOM 720 C CA . PRO A 1 92 ? 8.000 -14.886 -13.374 1.00 46.84 92 PRO A CA 1
ATOM 721 C C . PRO A 1 92 ? 9.269 -14.402 -12.674 1.00 46.84 92 PRO A C 1
ATOM 723 O O . PRO A 1 92 ? 10.116 -13.702 -13.229 1.00 46.84 92 PRO A O 1
ATOM 726 N N . GLY A 1 93 ? 9.387 -14.711 -11.381 1.00 43.44 93 GLY A N 1
ATOM 727 C CA . GLY A 1 93 ? 10.665 -14.597 -10.709 1.00 43.44 93 GLY A CA 1
ATOM 728 C C . GLY A 1 93 ? 11.700 -15.286 -11.596 1.00 43.44 93 GLY A C 1
ATOM 729 O O . GLY A 1 93 ? 11.400 -16.306 -12.217 1.00 43.44 93 GLY A O 1
ATOM 730 N N . ARG A 1 94 ? 12.928 -14.765 -11.618 1.00 45.81 94 ARG A N 1
ATOM 731 C CA . ARG A 1 94 ? 14.129 -15.297 -12.301 1.00 45.81 94 ARG A CA 1
ATOM 732 C C . ARG A 1 94 ? 14.446 -16.793 -12.014 1.00 45.81 94 ARG A C 1
ATOM 734 O O . ARG A 1 94 ? 15.518 -17.289 -12.336 1.00 45.81 94 ARG A O 1
ATOM 741 N N . ARG A 1 95 ? 13.531 -17.513 -11.366 1.00 51.75 95 ARG A N 1
ATOM 742 C CA . ARG A 1 95 ? 13.511 -18.926 -10.993 1.00 51.75 95 ARG A CA 1
ATOM 743 C C . ARG A 1 95 ? 12.678 -19.812 -11.934 1.00 51.75 95 ARG A C 1
ATOM 745 O O . ARG A 1 95 ? 12.767 -21.026 -11.803 1.00 51.75 95 ARG A O 1
ATOM 752 N N . THR A 1 96 ? 11.922 -19.279 -12.899 1.00 45.28 96 THR A N 1
ATOM 753 C CA . THR A 1 96 ? 11.104 -20.104 -13.825 1.00 45.28 96 THR A CA 1
ATOM 754 C C . THR A 1 96 ? 11.913 -20.911 -14.848 1.00 45.28 96 THR A C 1
ATOM 756 O O . THR A 1 96 ? 11.343 -21.715 -15.580 1.00 45.28 96 THR A O 1
ATOM 759 N N . ARG A 1 97 ? 13.251 -20.805 -14.859 1.00 45.25 97 ARG A N 1
ATOM 760 C CA . ARG A 1 97 ? 14.113 -21.676 -15.678 1.00 45.25 97 ARG A CA 1
ATOM 761 C C . ARG A 1 97 ? 14.402 -23.053 -15.054 1.00 45.25 97 ARG A C 1
ATOM 763 O O . ARG A 1 97 ? 15.159 -23.833 -15.631 1.00 45.25 97 ARG A O 1
ATOM 770 N N . HIS A 1 98 ? 13.802 -23.383 -13.909 1.00 44.41 98 HIS A N 1
ATOM 771 C CA . HIS A 1 98 ? 13.805 -24.741 -13.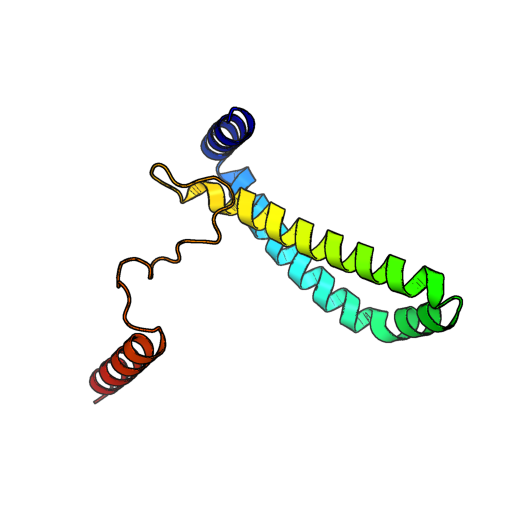362 1.00 44.41 98 HIS A CA 1
ATOM 772 C C . HIS A 1 98 ? 12.378 -25.273 -13.278 1.00 44.41 98 HIS A C 1
ATOM 774 O O . HIS A 1 98 ? 11.611 -24.953 -12.374 1.00 44.41 98 HIS A O 1
ATOM 780 N N . GLY A 1 99 ? 12.023 -26.067 -14.288 1.00 42.59 99 GLY A N 1
ATOM 781 C CA . GLY A 1 99 ? 10.732 -26.727 -14.380 1.00 42.59 99 GLY A CA 1
ATOM 782 C C . GLY A 1 99 ? 10.447 -27.630 -13.182 1.00 42.59 99 GLY A C 1
ATOM 783 O O . GLY A 1 99 ? 11.349 -28.280 -12.664 1.00 42.59 99 GLY A O 1
ATOM 784 N N . ALA A 1 100 ? 9.172 -27.654 -12.787 1.00 52.31 100 ALA A N 1
ATOM 785 C CA . ALA A 1 100 ? 8.410 -28.718 -12.116 1.00 52.31 100 ALA A CA 1
ATOM 786 C C . ALA A 1 100 ? 9.019 -29.506 -10.931 1.00 52.31 100 ALA A C 1
ATOM 788 O O . ALA A 1 100 ? 8.376 -30.429 -10.436 1.00 52.31 100 ALA A O 1
ATOM 789 N N . LYS A 1 101 ? 10.204 -29.170 -10.420 1.00 52.03 101 LYS A N 1
ATOM 790 C CA . LYS A 1 101 ? 10.782 -29.771 -9.215 1.00 52.03 101 LYS A CA 1
ATOM 791 C C . LYS A 1 101 ? 10.785 -28.725 -8.114 1.00 52.03 101 LYS A C 1
ATOM 793 O O . LYS A 1 101 ? 11.396 -27.670 -8.237 1.00 52.03 101 LYS A O 1
ATOM 798 N N . GLY A 1 102 ? 9.994 -29.016 -7.085 1.00 58.50 102 GLY A N 1
ATOM 799 C CA . GLY A 1 102 ? 9.551 -28.071 -6.070 1.00 58.50 102 GLY A CA 1
ATOM 800 C C . GLY A 1 102 ? 10.672 -27.255 -5.431 1.00 58.50 102 GLY A C 1
ATOM 801 O O . GLY A 1 102 ? 11.789 -27.729 -5.233 1.00 58.50 102 GLY A O 1
ATOM 802 N N . VAL A 1 103 ? 10.307 -26.031 -5.050 1.00 61.53 103 VAL A N 1
ATOM 803 C CA . VAL A 1 103 ? 11.119 -25.010 -4.359 1.00 61.53 103 VAL A CA 1
ATOM 804 C C . VAL A 1 103 ? 11.977 -25.584 -3.222 1.00 61.53 103 VAL A C 1
ATOM 806 O O . VAL A 1 103 ? 13.080 -25.103 -2.977 1.00 61.53 103 VAL A O 1
ATOM 809 N N . PHE A 1 104 ? 11.507 -26.652 -2.575 1.00 63.91 104 PHE A N 1
ATOM 810 C CA . PHE A 1 104 ? 12.218 -27.360 -1.515 1.00 63.91 104 PHE A CA 1
ATOM 811 C C . PHE A 1 104 ? 13.519 -28.030 -1.978 1.00 63.91 104 PHE A C 1
ATOM 813 O O . PHE A 1 104 ? 14.537 -27.905 -1.308 1.00 63.91 104 PHE A O 1
ATOM 820 N N . VAL A 1 105 ? 13.519 -28.693 -3.137 1.0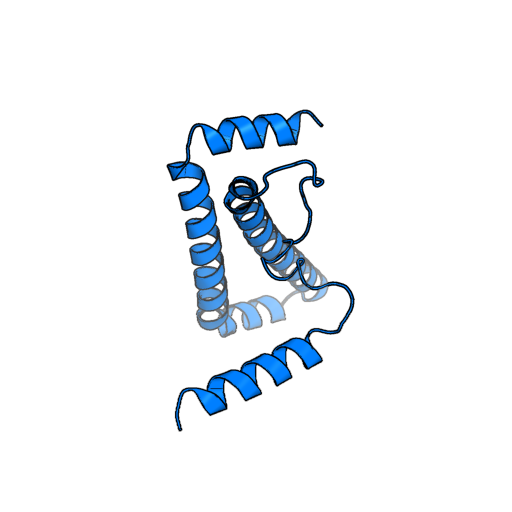0 66.62 105 VAL A N 1
ATOM 821 C CA . VAL A 1 105 ? 14.710 -29.394 -3.650 1.00 66.62 105 VAL A CA 1
ATOM 822 C C . VAL A 1 105 ? 15.778 -28.384 -4.061 1.00 66.62 105 VAL A C 1
ATOM 824 O O . VAL A 1 105 ? 16.942 -28.540 -3.715 1.00 66.62 105 VAL A O 1
ATOM 827 N N . SER A 1 106 ? 15.365 -27.288 -4.706 1.00 61.28 106 SER A N 1
ATOM 828 C CA . SER A 1 106 ? 16.270 -26.191 -5.067 1.00 61.28 106 SER A CA 1
ATOM 829 C C . SER A 1 106 ? 16.866 -25.483 -3.846 1.00 61.28 106 SER A C 1
ATOM 831 O O . SER A 1 106 ? 17.991 -24.993 -3.927 1.00 61.28 106 SER A O 1
ATOM 833 N N . TRP A 1 107 ? 16.135 -25.405 -2.730 1.00 67.81 107 TRP A N 1
ATOM 834 C CA . TRP A 1 107 ? 16.650 -24.834 -1.484 1.00 67.81 107 TRP A CA 1
ATOM 835 C C . TRP A 1 107 ? 17.672 -25.758 -0.808 1.00 67.81 107 TRP A C 1
ATOM 837 O O . TRP A 1 107 ? 18.709 -25.276 -0.355 1.00 67.81 107 TRP A O 1
ATOM 847 N N . VAL A 1 108 ? 17.427 -27.074 -0.805 1.00 77.19 108 VAL A N 1
ATOM 848 C CA . VAL A 1 108 ? 18.378 -28.070 -0.279 1.00 77.19 108 VAL A CA 1
ATOM 849 C C . VAL A 1 108 ? 19.681 -28.059 -1.081 1.00 77.19 108 VAL A C 1
ATOM 851 O O . VAL A 1 108 ? 20.746 -27.930 -0.484 1.00 77.19 108 VAL A O 1
ATOM 854 N N . ASP A 1 109 ? 19.604 -28.074 -2.414 1.00 69.94 109 ASP A N 1
ATOM 855 C CA . ASP A 1 109 ? 20.787 -28.004 -3.290 1.00 69.94 109 ASP A CA 1
ATOM 856 C C . ASP A 1 109 ? 21.594 -26.714 -3.064 1.00 69.94 109 ASP A C 1
ATOM 858 O O . ASP A 1 109 ? 22.828 -26.702 -3.089 1.00 69.94 109 ASP A O 1
ATOM 862 N N . HIS A 1 110 ? 20.901 -25.599 -2.807 1.00 66.50 110 HIS A N 1
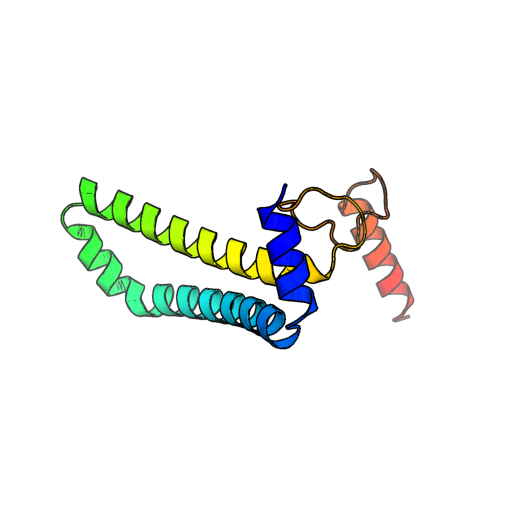ATOM 863 C CA . HIS A 1 110 ? 21.554 -24.331 -2.500 1.00 66.50 110 HIS A CA 1
ATOM 864 C C . HIS A 1 110 ? 22.277 -24.371 -1.148 1.00 66.50 110 HIS A C 1
ATOM 866 O O . HIS A 1 110 ? 23.430 -23.949 -1.068 1.00 66.50 110 HIS A O 1
ATOM 872 N N . MET A 1 111 ? 21.644 -24.914 -0.105 1.00 70.06 111 MET A N 1
ATOM 873 C CA . MET A 1 111 ? 22.268 -25.082 1.214 1.00 70.06 111 MET A CA 1
ATOM 874 C C . MET A 1 111 ? 23.483 -26.017 1.155 1.00 70.06 111 MET A C 1
ATOM 876 O O . MET A 1 111 ? 24.512 -25.730 1.769 1.00 70.06 111 MET A O 1
ATOM 880 N N . GLU A 1 112 ? 23.408 -27.089 0.366 1.00 70.25 112 GLU A N 1
ATOM 881 C CA . GLU A 1 112 ? 24.510 -28.038 0.205 1.00 70.25 112 GLU A CA 1
ATOM 882 C C . GLU A 1 112 ? 25.718 -27.414 -0.520 1.00 70.25 112 GLU A C 1
ATOM 884 O O . GLU A 1 112 ? 26.870 -27.637 -0.136 1.00 70.25 112 GLU A O 1
ATOM 889 N N . ASN A 1 113 ? 25.479 -26.552 -1.514 1.00 67.44 113 ASN A N 1
ATOM 890 C CA . ASN A 1 113 ? 26.550 -25.834 -2.212 1.00 67.44 113 ASN A CA 1
ATOM 891 C C . ASN A 1 113 ? 27.165 -24.687 -1.395 1.00 67.44 113 ASN A C 1
ATOM 893 O O . ASN A 1 113 ? 28.360 -24.416 -1.529 1.00 67.44 113 ASN A O 1
ATOM 897 N N . VAL A 1 114 ? 26.392 -24.023 -0.531 1.00 63.50 114 VAL A N 1
ATOM 898 C CA . VAL A 1 114 ? 26.927 -22.993 0.379 1.00 63.50 114 VAL A CA 1
ATOM 899 C C . VAL A 1 114 ? 27.859 -23.624 1.420 1.00 63.50 114 VAL A C 1
ATOM 901 O O . VAL A 1 114 ? 28.915 -23.062 1.714 1.00 63.50 114 VAL A O 1
ATOM 904 N N . GLY A 1 115 ? 27.544 -24.835 1.897 1.00 51.66 115 GLY A N 1
ATOM 905 C CA . GLY A 1 115 ? 28.402 -25.585 2.820 1.00 51.66 115 GLY A CA 1
ATOM 906 C C . GLY A 1 115 ? 29.772 -25.965 2.242 1.00 51.66 115 GLY A C 1
ATOM 907 O O . GLY A 1 115 ? 30.760 -25.986 2.972 1.00 51.66 115 GLY A O 1
ATOM 908 N N . LYS A 1 116 ? 29.870 -26.202 0.927 1.00 56.31 116 LYS A N 1
ATOM 909 C CA . LYS A 1 116 ? 31.141 -26.551 0.260 1.00 56.31 116 LYS A CA 1
ATOM 910 C C . LYS A 1 116 ? 32.080 -25.363 0.048 1.00 56.31 116 LYS A C 1
ATOM 912 O O . LYS A 1 116 ? 33.266 -25.577 -0.158 1.00 56.31 116 LYS A O 1
ATOM 917 N N . LYS A 1 117 ? 31.580 -24.123 0.087 1.00 49.84 117 LYS A N 1
ATOM 918 C CA . LYS A 1 117 ? 32.393 -22.920 -0.177 1.00 49.84 117 LYS A CA 1
ATOM 919 C C . LYS A 1 117 ? 33.102 -22.371 1.070 1.00 49.84 117 LYS A C 1
ATOM 921 O O . LYS A 1 117 ? 33.955 -21.498 0.943 1.00 49.84 117 LYS A O 1
ATOM 926 N N . HIS A 1 118 ? 32.750 -22.878 2.252 1.00 51.44 118 HIS A N 1
ATOM 927 C CA . HIS A 1 118 ? 33.310 -22.470 3.544 1.00 51.44 118 HIS A CA 1
ATOM 928 C C . HIS A 1 118 ? 34.137 -23.565 4.237 1.00 51.44 118 HIS A C 1
ATOM 930 O O . HIS A 1 118 ? 34.450 -23.422 5.419 1.00 51.44 118 HIS A O 1
ATOM 936 N N . ARG A 1 119 ? 34.500 -24.637 3.522 1.00 44.62 119 ARG A N 1
ATOM 937 C CA . ARG A 1 119 ? 35.431 -25.660 4.006 1.00 44.62 119 ARG A CA 1
ATOM 938 C C . ARG A 1 119 ? 36.701 -25.681 3.172 1.00 44.62 119 ARG A C 1
ATOM 940 O O . ARG A 1 119 ? 36.576 -25.555 1.936 1.00 44.62 119 ARG A O 1
#